Protein AF-A0A6A4ZJT3-F1 (afdb_monomer)

Sequence (154 aa):
MRAAVRASWKRRDRDLLGRFDFSWDGQGDPKLLEYNADTPMILVETAVGQRLWWDHVHRKEDEASHRIKWCFNTIEKQLAVAWPRVMPPKTSLCVAGTNASVEEQEHAAFVAKTAAASGIAVTLAGMDQLSVANGKVVTTWDNTPVPCVWKLYP

Solvent-accessible surface area (backbone atoms only — not comparable to full-atom values): 9368 Å² total; per-residue (Å²): 107,73,68,58,54,52,50,41,61,74,68,58,66,69,79,89,70,62,39,76,43,69,51,70,88,88,64,87,78,68,42,80,75,48,72,40,60,79,70,51,78,67,55,54,50,59,63,43,44,45,48,55,52,52,56,61,77,48,66,86,57,56,76,82,71,61,74,74,60,84,62,73,75,58,54,70,62,50,46,48,63,44,46,73,72,55,50,66,87,98,54,48,38,35,36,29,28,72,61,86,41,69,69,52,43,52,42,47,51,49,53,42,50,48,39,39,76,56,74,39,52,65,43,82,44,47,49,88,44,48,44,77,56,96,91,36,46,18,35,66,90,77,58,51,75,48,89,34,76,48,66,56,73,135

Secondary structure (DSSP, 8-state):
-HHHHHHHHHHTPPP---EEEEE--SSSPPEEEEEE-S----HHIIIIIHHHHHHHHTTTS-TTGGG--TT---HHHHHHHHHHHHSPTT--EEEEE---SHHHHHHHHHHHHHHHHTT--EEEEEGGGEEEETTEEEETTT--B-S-EEEE--

Organism: Aphanomyces astaci (NCBI:txid112090)

Structure (mmCIF, N/CA/C/O backbone):
data_AF-A0A6A4ZJT3-F1
#
_entry.id   AF-A0A6A4ZJT3-F1
#
loop_
_atom_site.group_PDB
_atom_site.id
_atom_site.type_symbol
_atom_site.label_atom_id
_atom_site.label_alt_id
_atom_site.label_comp_id
_atom_site.label_asym_id
_atom_site.label_entity_id
_atom_site.label_seq_id
_atom_site.pdbx_PDB_ins_code
_atom_site.Cartn_x
_atom_site.Cartn_y
_atom_site.Cartn_z
_atom_site.occupancy
_atom_site.B_iso_or_equiv
_atom_site.auth_seq_id
_atom_site.auth_comp_id
_atom_site.auth_asym_id
_atom_site.auth_atom_id
_atom_site.pdbx_PDB_model_num
ATOM 1 N N . MET A 1 1 ? -18.138 -12.685 8.340 1.00 82.19 1 MET A N 1
ATOM 2 C CA . MET A 1 1 ? -17.561 -12.074 7.117 1.00 82.19 1 MET A CA 1
ATOM 3 C C . MET A 1 1 ? -18.582 -11.333 6.238 1.00 82.19 1 MET A C 1
ATOM 5 O O . MET A 1 1 ? -18.463 -10.123 6.126 1.00 82.19 1 MET A O 1
ATOM 9 N N . ARG A 1 2 ? -19.629 -11.969 5.674 1.00 94.62 2 ARG A N 1
ATOM 10 C CA . ARG A 1 2 ? -20.598 -11.303 4.754 1.00 94.62 2 ARG A CA 1
ATOM 11 C C . ARG A 1 2 ? -21.215 -9.992 5.273 1.00 94.62 2 ARG A C 1
ATOM 13 O O . ARG A 1 2 ? -21.377 -9.047 4.509 1.00 94.62 2 ARG A O 1
ATOM 20 N N . ALA A 1 3 ? -21.579 -9.934 6.556 1.00 95.88 3 ALA A N 1
ATOM 21 C CA . ALA A 1 3 ? -22.123 -8.718 7.167 1.00 95.88 3 ALA A CA 1
ATOM 22 C C . ALA A 1 3 ? -21.096 -7.571 7.201 1.00 95.88 3 ALA A C 1
ATOM 24 O O . ALA A 1 3 ? -21.444 -6.446 6.859 1.00 95.88 3 ALA A O 1
ATOM 25 N N . ALA A 1 4 ? -19.835 -7.872 7.530 1.00 91.50 4 ALA A N 1
ATOM 26 C CA . ALA A 1 4 ? -18.745 -6.897 7.548 1.00 91.50 4 ALA A CA 1
ATOM 27 C C . ALA A 1 4 ? -18.439 -6.360 6.141 1.00 91.50 4 ALA A C 1
ATOM 29 O O . ALA A 1 4 ? -18.364 -5.149 5.964 1.00 91.50 4 ALA A O 1
ATOM 30 N N . VAL A 1 5 ? -18.385 -7.240 5.132 1.00 94.81 5 VAL A N 1
ATOM 31 C CA . VAL A 1 5 ? -18.206 -6.845 3.721 1.00 94.81 5 VAL A CA 1
ATOM 32 C C . VAL A 1 5 ? -19.325 -5.902 3.273 1.00 94.81 5 VAL A C 1
ATOM 34 O O . VAL A 1 5 ? -19.065 -4.825 2.744 1.00 94.81 5 VAL A O 1
ATOM 37 N N . ARG A 1 6 ? -20.591 -6.251 3.548 1.00 97.56 6 ARG A N 1
ATOM 38 C CA . ARG A 1 6 ? -21.731 -5.377 3.224 1.00 97.56 6 ARG A CA 1
ATOM 39 C C . ARG A 1 6 ? -21.682 -4.043 3.961 1.00 97.56 6 ARG A C 1
ATOM 41 O O . ARG A 1 6 ? -22.076 -3.034 3.387 1.00 97.56 6 ARG A O 1
ATOM 48 N N . ALA A 1 7 ? -21.250 -4.035 5.219 1.00 96.75 7 ALA A N 1
ATOM 49 C CA . ALA A 1 7 ? -21.120 -2.808 5.994 1.00 96.75 7 ALA A CA 1
ATOM 50 C C . ALA A 1 7 ? -20.038 -1.891 5.406 1.00 96.75 7 ALA A C 1
ATOM 52 O O . ALA A 1 7 ? -20.305 -0.709 5.216 1.00 96.75 7 ALA A O 1
ATOM 53 N N . SER A 1 8 ? -18.874 -2.443 5.053 1.00 94.69 8 SER A N 1
ATOM 54 C CA . SER A 1 8 ? -17.785 -1.707 4.402 1.00 94.69 8 SER A CA 1
ATOM 55 C C . SER A 1 8 ? -18.219 -1.111 3.060 1.00 94.69 8 SER A C 1
ATOM 57 O O . SER A 1 8 ? -18.103 0.095 2.843 1.00 94.69 8 SER A O 1
ATOM 59 N N . TRP A 1 9 ? -18.873 -1.918 2.216 1.00 96.44 9 TRP A N 1
ATOM 60 C CA . TRP A 1 9 ? -19.430 -1.452 0.945 1.00 96.44 9 TRP A CA 1
ATOM 61 C C . TRP A 1 9 ? -20.444 -0.313 1.123 1.00 96.44 9 TRP A C 1
ATOM 63 O O . TRP A 1 9 ? -20.371 0.701 0.430 1.00 96.44 9 TRP A O 1
ATOM 73 N N . LYS A 1 10 ? -21.375 -0.445 2.079 1.00 97.81 10 LYS A N 1
ATOM 74 C CA . LYS A 1 10 ? -22.378 0.592 2.377 1.00 97.81 10 LYS A CA 1
ATOM 75 C C . LYS A 1 10 ? -21.749 1.889 2.889 1.00 97.81 10 LYS A C 1
ATOM 77 O O . LYS A 1 10 ? -22.246 2.957 2.547 1.00 97.81 10 LYS A O 1
ATOM 82 N N . ARG A 1 11 ? -20.680 1.803 3.688 1.00 95.81 11 ARG A N 1
ATOM 83 C CA . ARG A 1 11 ? -19.929 2.972 4.171 1.00 95.81 11 ARG A CA 1
ATOM 84 C C . ARG A 1 11 ? -19.059 3.621 3.100 1.00 95.81 11 ARG A C 1
ATOM 86 O O . ARG A 1 11 ? -18.623 4.747 3.315 1.00 95.81 11 ARG A O 1
ATOM 93 N N . ARG A 1 12 ? -18.838 2.945 1.964 1.00 94.19 12 ARG A N 1
ATOM 94 C CA . ARG A 1 12 ? -17.876 3.366 0.936 1.00 94.19 12 ARG A CA 1
ATOM 95 C C . ARG A 1 12 ? -16.485 3.557 1.547 1.00 94.19 12 ARG A C 1
ATOM 97 O O . ARG A 1 12 ? -15.848 4.584 1.308 1.00 94.19 12 ARG A O 1
ATOM 104 N N . ASP A 1 13 ? -16.061 2.593 2.372 1.00 92.81 13 ASP A N 1
ATOM 105 C CA . ASP A 1 13 ? -14.694 2.588 2.900 1.00 92.81 13 ASP A CA 1
ATOM 106 C C . ASP A 1 13 ? -13.717 2.730 1.719 1.00 92.81 13 ASP A C 1
ATOM 108 O O . ASP A 1 13 ? -13.937 2.155 0.650 1.00 92.81 13 ASP A O 1
ATOM 112 N N . ARG A 1 14 ? -12.702 3.580 1.885 1.00 92.50 14 ARG A N 1
ATOM 113 C CA . ARG A 1 14 ? -11.843 4.018 0.783 1.00 92.50 14 ARG A CA 1
ATOM 114 C C . ARG A 1 14 ? -10.803 2.955 0.440 1.00 92.50 14 ARG A C 1
ATOM 116 O O . ARG A 1 14 ? -10.169 2.404 1.334 1.00 92.50 14 ARG A O 1
ATOM 123 N N . ASP A 1 15 ? -10.598 2.738 -0.849 1.00 92.00 15 ASP A N 1
ATOM 124 C CA . ASP A 1 15 ? -9.444 2.046 -1.413 1.00 92.00 15 ASP A CA 1
ATOM 125 C C . ASP A 1 15 ? -8.269 3.016 -1.627 1.00 92.00 15 ASP A C 1
ATOM 127 O O . ASP A 1 15 ? -8.452 4.234 -1.693 1.00 92.00 15 ASP A O 1
ATOM 131 N N . LEU A 1 16 ? -7.051 2.471 -1.698 1.00 93.62 16 LEU A N 1
ATOM 132 C CA . LEU A 1 16 ? -5.826 3.251 -1.903 1.00 93.62 16 LEU A CA 1
ATOM 133 C C . LEU A 1 16 ? -5.160 2.947 -3.245 1.00 93.62 16 LEU A C 1
ATOM 135 O O . LEU A 1 16 ? -4.765 3.867 -3.959 1.00 93.62 16 LEU A O 1
ATOM 139 N N . LEU A 1 17 ? -4.956 1.664 -3.542 1.00 92.81 17 LEU A N 1
ATOM 140 C CA . LEU A 1 17 ? -4.184 1.211 -4.691 1.00 92.81 17 LEU A CA 1
ATOM 141 C C . LEU A 1 17 ? -4.663 -0.168 -5.154 1.00 92.81 17 LEU A C 1
ATOM 143 O O . LEU A 1 17 ? -5.208 -0.943 -4.375 1.00 92.81 17 LEU A O 1
ATOM 147 N N . GLY A 1 18 ? -4.455 -0.453 -6.435 1.00 93.69 18 GLY A N 1
ATOM 148 C CA . GLY A 1 18 ? -4.791 -1.714 -7.088 1.00 93.69 18 GLY A CA 1
ATOM 149 C C . GLY A 1 18 ? -4.034 -1.830 -8.412 1.00 93.69 18 GLY A C 1
ATOM 150 O O . GLY A 1 18 ? -3.567 -0.818 -8.940 1.00 93.69 18 GLY A O 1
ATOM 151 N N . ARG A 1 19 ? -3.909 -3.045 -8.953 1.00 94.94 19 ARG A N 1
ATOM 152 C CA . ARG A 1 19 ? -3.183 -3.311 -10.205 1.00 94.94 19 ARG A CA 1
ATOM 153 C C . ARG A 1 19 ? -4.088 -3.993 -11.222 1.00 94.94 19 ARG A C 1
ATOM 155 O O . ARG A 1 19 ? -4.725 -4.992 -10.907 1.00 94.94 19 ARG A O 1
ATOM 162 N N . PHE A 1 20 ? -4.144 -3.444 -12.429 1.00 95.44 20 PHE A N 1
ATOM 163 C CA . PHE A 1 20 ? -4.783 -4.100 -13.564 1.00 95.44 20 PHE A CA 1
ATOM 164 C C . PHE A 1 20 ? -3.754 -4.895 -14.351 1.00 95.44 20 PHE A C 1
ATOM 166 O O . PHE A 1 20 ? -2.682 -4.374 -14.668 1.00 95.44 20 PHE A O 1
ATOM 173 N N . ASP A 1 21 ? -4.127 -6.110 -14.726 1.00 96.50 21 ASP A N 1
ATOM 174 C CA . ASP A 1 21 ? -3.296 -6.978 -15.545 1.00 96.50 21 ASP A CA 1
ATOM 175 C C . ASP A 1 21 ? -3.922 -7.024 -16.941 1.00 96.50 21 ASP A C 1
ATOM 177 O O . ASP A 1 21 ? -5.079 -7.416 -17.109 1.00 96.50 21 ASP A O 1
ATOM 181 N N . PHE A 1 22 ? -3.174 -6.574 -17.949 1.00 97.06 22 PHE A N 1
ATOM 182 C CA . PHE A 1 22 ? -3.635 -6.501 -19.335 1.00 97.06 22 PHE A CA 1
ATOM 183 C C . PHE A 1 22 ? -2.877 -7.487 -20.226 1.00 97.06 22 PHE A C 1
ATOM 185 O O . PHE A 1 22 ? -1.690 -7.738 -20.028 1.00 97.06 22 PHE A O 1
ATOM 192 N N . SER A 1 23 ? -3.552 -7.988 -21.260 1.00 97.69 23 SER A N 1
ATOM 193 C CA . SER A 1 23 ? -2.938 -8.674 -22.398 1.00 97.69 23 SER A CA 1
ATOM 194 C C . SER A 1 23 ? -3.067 -7.801 -23.641 1.00 97.69 23 SER A C 1
ATOM 196 O O . SER A 1 23 ? -4.172 -7.377 -23.992 1.00 97.69 23 SER A O 1
ATOM 198 N N . TRP A 1 24 ? -1.941 -7.514 -24.293 1.00 97.19 24 TRP A N 1
ATOM 199 C CA . TRP A 1 24 ? -1.895 -6.674 -25.485 1.00 97.19 24 TRP A CA 1
ATOM 200 C C . TRP A 1 24 ? -0.733 -7.078 -26.390 1.00 97.19 24 TRP A C 1
ATOM 202 O O . TRP A 1 24 ? 0.389 -7.251 -25.916 1.00 97.19 24 TRP A O 1
ATOM 212 N N . ASP A 1 25 ? -1.006 -7.225 -27.684 1.00 96.25 25 ASP A N 1
ATOM 213 C CA . ASP A 1 25 ? -0.030 -7.596 -28.717 1.00 96.25 25 ASP A CA 1
ATOM 214 C C . ASP A 1 25 ? 0.502 -6.381 -29.503 1.00 96.25 25 ASP A C 1
ATOM 216 O O . ASP A 1 25 ? 1.265 -6.534 -30.457 1.00 96.25 25 ASP A O 1
ATOM 220 N N . GLY A 1 26 ? 0.110 -5.169 -29.098 1.00 95.62 26 GLY A N 1
ATOM 221 C CA . GLY A 1 26 ? 0.457 -3.920 -29.773 1.00 95.62 26 GLY A CA 1
ATOM 222 C C . GLY A 1 26 ? -0.516 -3.512 -30.884 1.00 95.62 26 GLY A C 1
ATOM 223 O O . GLY A 1 26 ? -0.335 -2.441 -31.464 1.00 95.62 26 GLY A O 1
ATOM 224 N N . GLN A 1 27 ? -1.542 -4.317 -31.185 1.00 96.44 27 GLN A N 1
ATOM 225 C CA . GLN A 1 27 ? -2.579 -4.011 -32.172 1.00 96.44 27 GLN A CA 1
ATOM 226 C C . GLN A 1 27 ? -3.965 -3.956 -31.522 1.00 96.44 27 GLN A C 1
ATOM 228 O O . GLN A 1 27 ? -4.321 -4.768 -30.674 1.00 96.44 27 GLN A O 1
ATOM 233 N N . GLY A 1 28 ? -4.778 -2.982 -31.939 1.00 95.56 28 GLY A N 1
ATOM 234 C CA . GLY A 1 28 ? -6.100 -2.768 -31.348 1.00 95.56 28 GLY A CA 1
ATOM 235 C C . GLY A 1 28 ? -6.041 -2.462 -29.847 1.00 95.56 28 GLY A C 1
ATOM 236 O O . GLY A 1 28 ? -5.018 -2.007 -29.330 1.00 95.56 28 GLY A O 1
ATOM 237 N N . ASP A 1 29 ? -7.153 -2.704 -29.156 1.00 97.44 29 ASP A N 1
ATOM 238 C CA . ASP A 1 29 ? -7.295 -2.374 -27.739 1.00 97.44 29 ASP A CA 1
ATOM 239 C C . ASP A 1 29 ? -6.770 -3.493 -26.816 1.00 97.44 29 ASP A C 1
ATOM 241 O O . ASP A 1 29 ? -7.005 -4.680 -27.080 1.00 97.44 29 ASP A O 1
ATOM 245 N N . PRO A 1 30 ? -6.108 -3.147 -25.695 1.00 97.38 30 PRO A N 1
ATOM 246 C CA . PRO A 1 30 ? -5.676 -4.119 -24.696 1.00 97.38 30 PRO A CA 1
ATOM 247 C C . PRO A 1 30 ? -6.873 -4.800 -24.016 1.00 97.38 30 PRO A C 1
ATOM 249 O O . PRO A 1 30 ? -7.889 -4.170 -23.714 1.00 97.38 30 PRO A O 1
ATOM 252 N N . LYS A 1 31 ? -6.735 -6.091 -23.699 1.00 98.06 31 LYS A N 1
ATOM 253 C CA . LYS A 1 31 ? -7.741 -6.857 -22.946 1.00 98.06 31 LYS A CA 1
ATOM 254 C C . LYS A 1 31 ? -7.403 -6.874 -21.462 1.00 98.06 31 LYS A C 1
ATOM 256 O O . LYS A 1 31 ? -6.296 -7.257 -21.093 1.00 98.06 31 LYS A O 1
ATOM 261 N N . LEU A 1 32 ? -8.362 -6.507 -20.612 1.00 98.06 32 LEU A N 1
ATOM 262 C CA . LEU A 1 32 ? -8.235 -6.638 -19.159 1.00 98.06 32 LEU A CA 1
ATOM 263 C C . LEU A 1 32 ? -8.401 -8.107 -18.751 1.00 98.06 32 LEU A C 1
ATOM 265 O O . LEU A 1 32 ? -9.435 -8.707 -19.039 1.00 98.06 32 LEU A O 1
ATOM 269 N N . LEU A 1 33 ? -7.396 -8.664 -18.080 1.00 97.69 33 LEU A N 1
ATOM 270 C CA . LEU A 1 33 ? -7.421 -10.028 -17.555 1.00 97.69 33 LEU A CA 1
ATOM 271 C C . LEU A 1 33 ? -7.992 -10.055 -16.138 1.00 97.69 33 LEU A C 1
ATOM 273 O O . LEU A 1 33 ? -8.941 -10.786 -15.866 1.00 97.69 33 LEU A O 1
ATOM 277 N N . GLU A 1 34 ? -7.441 -9.228 -15.250 1.00 96.94 34 GLU A N 1
ATOM 278 C CA . GLU A 1 34 ? -7.861 -9.166 -13.852 1.00 96.94 34 GLU A CA 1
ATOM 279 C C . GLU A 1 34 ? -7.561 -7.815 -13.198 1.00 96.94 34 GLU A C 1
ATOM 281 O O . GLU A 1 34 ? -6.767 -7.009 -13.690 1.00 96.94 34 GLU A O 1
ATOM 286 N N . TYR A 1 35 ? -8.224 -7.583 -12.064 1.00 95.88 35 TYR A N 1
ATOM 287 C CA . TYR A 1 35 ? -7.972 -6.449 -11.188 1.00 95.88 35 TYR A CA 1
ATOM 288 C C . TYR A 1 35 ? -7.561 -6.937 -9.796 1.00 95.88 35 TYR A C 1
ATOM 290 O O . TYR A 1 35 ? -8.393 -7.347 -8.984 1.00 95.88 35 TYR A O 1
ATOM 298 N N . ASN A 1 36 ? -6.263 -6.853 -9.522 1.00 94.69 36 ASN A N 1
ATOM 299 C CA . ASN A 1 36 ? -5.646 -7.165 -8.242 1.00 94.69 36 ASN A CA 1
ATOM 300 C C . ASN A 1 36 ? -5.856 -6.000 -7.261 1.00 94.69 36 ASN A C 1
ATOM 302 O O . ASN A 1 36 ? -5.029 -5.092 -7.162 1.00 94.69 36 ASN A O 1
ATOM 306 N N . ALA A 1 37 ? -6.997 -6.005 -6.567 1.00 92.31 37 ALA A N 1
ATOM 307 C CA . ALA A 1 37 ? -7.440 -4.895 -5.716 1.00 92.31 37 ALA A CA 1
ATOM 308 C C . ALA A 1 37 ? -7.114 -5.040 -4.212 1.00 92.31 37 ALA A C 1
ATOM 310 O O . ALA A 1 37 ? -7.251 -4.062 -3.486 1.00 92.31 37 ALA A O 1
ATOM 311 N N . ASP A 1 38 ? -6.726 -6.229 -3.727 1.00 89.06 38 ASP A N 1
ATOM 312 C CA . ASP A 1 38 ? -6.481 -6.472 -2.286 1.00 89.06 38 ASP A CA 1
ATOM 313 C C . ASP A 1 38 ? -4.990 -6.370 -1.919 1.00 89.06 38 ASP A C 1
ATOM 315 O O . ASP A 1 38 ? -4.622 -5.641 -1.002 1.00 89.06 38 ASP A O 1
ATOM 319 N N . THR A 1 39 ? -4.112 -7.047 -2.665 1.00 81.00 39 THR A N 1
ATOM 320 C CA . THR A 1 39 ? -2.655 -7.044 -2.422 1.00 81.00 39 THR A CA 1
ATOM 321 C C . THR A 1 39 ? -1.861 -6.978 -3.736 1.00 81.00 39 THR A C 1
ATOM 323 O O . THR A 1 39 ? -1.281 -7.979 -4.165 1.00 81.00 39 THR A O 1
ATOM 326 N N . PRO A 1 40 ? -1.846 -5.830 -4.438 1.00 82.00 40 PRO A N 1
ATOM 327 C CA . PRO A 1 40 ? -1.108 -5.708 -5.695 1.00 82.00 40 PRO A CA 1
ATOM 328 C C . PRO A 1 40 ? 0.406 -5.635 -5.455 1.00 82.00 40 PRO A C 1
ATOM 330 O O . PRO A 1 40 ? 0.929 -4.595 -5.079 1.00 82.00 40 PRO A O 1
ATOM 333 N N . MET A 1 41 ? 1.128 -6.720 -5.717 1.00 86.44 41 MET A N 1
ATOM 334 C CA . MET A 1 41 ? 2.599 -6.743 -5.665 1.00 86.44 41 MET A CA 1
ATOM 335 C C . MET A 1 41 ? 3.236 -6.004 -6.862 1.00 86.44 41 MET A C 1
ATOM 337 O O . MET A 1 41 ? 2.530 -5.649 -7.814 1.00 86.44 41 MET A O 1
ATOM 341 N N . ILE A 1 42 ? 4.567 -5.821 -6.839 1.00 90.19 42 ILE A N 1
ATOM 342 C CA . ILE A 1 42 ? 5.388 -5.114 -7.857 1.00 90.19 42 ILE A CA 1
ATOM 343 C C . ILE A 1 42 ? 5.332 -3.565 -7.750 1.00 90.19 42 ILE A C 1
ATOM 345 O O . ILE A 1 42 ? 5.609 -2.810 -8.691 1.00 90.19 42 ILE A O 1
ATOM 349 N N . LEU A 1 43 ? 4.930 -3.035 -6.588 1.00 92.19 43 LEU A N 1
ATOM 350 C CA . LEU A 1 43 ? 4.773 -1.589 -6.389 1.00 92.19 43 LEU A CA 1
ATOM 351 C C . LEU A 1 43 ? 6.117 -0.843 -6.421 1.00 92.19 43 LEU A C 1
ATOM 353 O O . LEU A 1 43 ? 6.211 0.215 -7.045 1.00 92.19 43 LEU A O 1
ATOM 357 N N . VAL A 1 44 ? 7.152 -1.377 -5.767 1.00 93.81 44 VAL A N 1
ATOM 358 C CA . VAL A 1 44 ? 8.459 -0.711 -5.624 1.00 93.81 44 VAL A CA 1
ATOM 359 C C . VAL A 1 44 ? 9.216 -0.713 -6.947 1.00 93.81 44 VAL A C 1
ATOM 361 O O . VAL A 1 44 ? 9.781 0.303 -7.359 1.00 93.81 44 VAL A O 1
ATOM 364 N N . GLU A 1 45 ? 9.168 -1.829 -7.658 1.00 93.06 45 GLU A N 1
ATOM 365 C CA . GLU A 1 45 ? 9.759 -2.026 -8.973 1.00 93.06 45 GLU A CA 1
ATOM 366 C C . GLU A 1 45 ? 9.174 -1.028 -9.967 1.00 93.06 45 GLU A C 1
ATOM 368 O O . GLU A 1 45 ? 9.919 -0.380 -10.703 1.00 93.06 45 GLU A O 1
ATOM 373 N N . THR A 1 46 ? 7.852 -0.840 -9.937 1.00 92.19 46 THR A N 1
ATOM 374 C CA . THR A 1 46 ? 7.165 0.094 -10.833 1.00 92.19 46 THR A CA 1
ATOM 375 C C . THR A 1 46 ? 7.401 1.546 -10.416 1.00 92.19 46 THR A C 1
ATOM 377 O O . THR A 1 46 ? 7.774 2.372 -11.244 1.00 92.19 46 THR A O 1
ATOM 380 N N . ALA A 1 47 ? 7.221 1.891 -9.139 1.00 92.12 47 ALA A N 1
ATOM 381 C CA . ALA A 1 47 ? 7.302 3.279 -8.684 1.00 92.12 47 ALA A CA 1
ATOM 382 C C . ALA A 1 47 ? 8.738 3.829 -8.665 1.00 92.12 47 ALA A C 1
ATOM 384 O O . ALA A 1 47 ? 8.953 5.015 -8.920 1.00 92.12 47 ALA A O 1
ATOM 385 N N . VAL A 1 48 ? 9.723 2.979 -8.364 1.00 91.00 48 VAL A N 1
ATOM 386 C CA . VAL A 1 48 ? 11.108 3.392 -8.101 1.00 91.00 48 VAL A CA 1
ATOM 387 C C . VAL A 1 48 ? 12.092 2.664 -9.010 1.00 91.00 48 VAL A C 1
ATOM 389 O O . VAL A 1 48 ? 12.904 3.320 -9.667 1.00 91.00 48 VAL A O 1
ATOM 392 N N . GLY A 1 49 ? 12.024 1.332 -9.062 1.00 90.69 49 GLY A N 1
ATOM 393 C CA . GLY A 1 49 ? 13.027 0.487 -9.717 1.00 90.69 49 GLY A CA 1
ATOM 394 C C . GLY A 1 49 ? 13.250 0.838 -11.187 1.00 90.69 49 GLY A C 1
ATOM 395 O O . GLY A 1 49 ? 14.382 1.089 -11.600 1.00 90.69 49 GLY A O 1
ATOM 396 N N . GLN A 1 50 ? 12.171 0.956 -11.960 1.00 89.06 50 GLN A N 1
ATOM 397 C CA . GLN A 1 50 ? 12.229 1.315 -13.379 1.00 89.06 50 GLN A CA 1
ATOM 398 C C . GLN A 1 50 ? 12.931 2.660 -13.634 1.00 89.06 50 GLN A C 1
ATOM 400 O O . GLN A 1 50 ? 13.735 2.780 -14.560 1.00 89.06 50 GLN A O 1
ATOM 405 N N . ARG A 1 51 ? 12.659 3.672 -12.797 1.00 86.50 51 ARG A N 1
ATOM 406 C CA . ARG A 1 51 ? 13.300 4.991 -12.898 1.00 86.50 51 ARG A CA 1
ATOM 407 C C . ARG A 1 51 ? 14.784 4.915 -12.552 1.00 86.50 51 ARG A C 1
ATOM 409 O O . ARG A 1 51 ? 15.596 5.461 -13.288 1.00 86.50 51 ARG A O 1
ATOM 416 N N . LEU A 1 52 ? 15.141 4.235 -11.459 1.00 88.38 52 LEU A N 1
ATOM 417 C CA . LEU A 1 52 ? 16.543 4.075 -11.059 1.00 88.38 52 LEU A CA 1
ATOM 418 C C . LEU A 1 52 ? 17.355 3.324 -12.116 1.00 88.38 52 LEU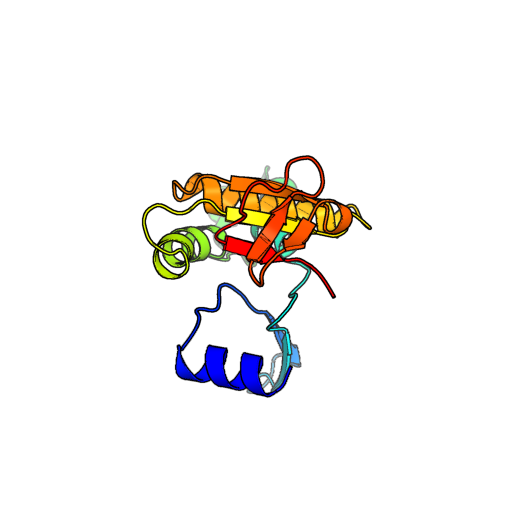 A C 1
ATOM 420 O O . LEU A 1 52 ? 18.488 3.707 -12.399 1.00 88.38 52 LEU A O 1
ATOM 424 N N . TRP A 1 53 ? 16.772 2.283 -12.711 1.00 88.62 53 TRP A N 1
ATOM 425 C CA . TRP A 1 53 ? 17.385 1.563 -13.819 1.00 88.62 53 TRP A CA 1
ATOM 426 C C . TRP A 1 53 ? 17.637 2.493 -15.009 1.00 88.62 53 TRP A C 1
ATOM 428 O O . TRP A 1 53 ? 18.771 2.568 -15.483 1.00 88.62 53 TRP A O 1
ATOM 438 N N . TRP A 1 54 ? 16.620 3.251 -15.436 1.00 85.44 54 TRP A N 1
ATOM 439 C CA . TRP A 1 54 ? 16.738 4.205 -16.542 1.00 85.44 54 TRP A CA 1
ATOM 440 C C . TRP A 1 54 ? 17.840 5.244 -16.295 1.00 85.44 54 TRP A C 1
ATOM 442 O O . TRP A 1 54 ? 18.725 5.429 -17.132 1.00 85.44 54 TRP A O 1
ATOM 452 N N . ASP A 1 55 ? 17.828 5.874 -15.117 1.00 83.81 55 ASP A N 1
ATOM 453 C CA . ASP A 1 55 ? 18.816 6.883 -14.728 1.00 83.81 55 ASP A CA 1
ATOM 454 C C . ASP A 1 55 ? 20.241 6.290 -14.689 1.00 83.81 55 ASP A C 1
ATOM 456 O O . ASP A 1 55 ? 21.216 6.966 -15.022 1.00 83.81 55 ASP A O 1
ATOM 460 N N . HIS A 1 56 ? 20.386 5.017 -14.300 1.00 86.56 56 HIS A N 1
ATOM 461 C CA . HIS A 1 56 ? 21.679 4.336 -14.267 1.00 86.56 56 HIS A CA 1
ATOM 462 C C . HIS A 1 56 ? 22.222 4.048 -15.670 1.00 86.56 56 HIS A C 1
ATOM 464 O O . HIS A 1 56 ? 23.381 4.360 -15.953 1.00 86.56 56 HIS A O 1
ATOM 470 N N . VAL A 1 57 ? 21.403 3.455 -16.543 1.00 85.56 57 VAL A N 1
ATOM 471 C CA . VAL A 1 57 ? 21.849 3.024 -17.876 1.00 85.56 57 VAL A CA 1
ATOM 472 C C . VAL A 1 57 ? 22.091 4.198 -18.830 1.00 85.56 57 VAL A C 1
ATOM 474 O O . VAL A 1 57 ? 22.992 4.112 -19.658 1.00 85.56 57 VAL A O 1
ATOM 477 N N . HIS A 1 58 ? 21.383 5.321 -18.661 1.00 80.12 58 HIS A N 1
ATOM 478 C CA . HIS A 1 58 ? 21.488 6.493 -19.549 1.00 80.12 58 HIS A CA 1
ATOM 479 C C . HIS A 1 58 ? 22.363 7.619 -18.975 1.00 80.12 58 HIS A C 1
ATOM 481 O O . HIS A 1 58 ? 22.484 8.685 -19.568 1.00 80.12 58 HIS A O 1
ATOM 487 N N . ARG A 1 59 ? 23.061 7.385 -17.855 1.00 77.19 59 ARG A N 1
ATOM 488 C CA . ARG A 1 59 ? 23.857 8.397 -17.128 1.00 77.19 59 ARG A CA 1
ATOM 489 C C . ARG A 1 59 ? 24.894 9.159 -17.973 1.00 77.19 59 ARG A C 1
ATOM 491 O O . ARG A 1 59 ? 25.353 10.217 -17.554 1.00 77.19 59 ARG A O 1
ATOM 498 N N . LYS A 1 60 ? 25.329 8.593 -19.103 1.00 76.88 60 LYS A N 1
ATOM 499 C CA . LYS A 1 60 ? 26.338 9.175 -20.008 1.00 76.88 60 LYS A CA 1
ATOM 500 C C . LYS A 1 60 ? 25.746 9.825 -21.262 1.00 76.88 60 LYS A C 1
ATOM 502 O O . LYS A 1 60 ? 26.508 10.346 -22.071 1.00 76.88 60 LYS A O 1
ATOM 507 N N . GLU A 1 61 ? 24.434 9.762 -21.446 1.00 71.31 61 GLU A N 1
ATOM 508 C CA . GLU A 1 61 ? 23.765 10.367 -22.593 1.00 71.31 61 GLU A CA 1
ATOM 509 C C . GLU A 1 61 ? 23.452 11.846 -22.327 1.00 71.31 61 GLU A C 1
ATOM 511 O O . GLU A 1 61 ? 23.258 12.260 -21.186 1.00 71.31 61 GLU A O 1
ATOM 516 N N . ASP A 1 62 ? 23.407 12.654 -23.385 1.00 67.81 62 ASP A N 1
ATOM 517 C CA . ASP A 1 62 ? 22.971 14.053 -23.316 1.00 67.81 62 ASP A CA 1
ATOM 518 C C . ASP A 1 62 ? 21.514 14.133 -22.798 1.00 67.81 62 ASP A C 1
ATOM 520 O O . ASP A 1 62 ? 20.681 13.268 -23.09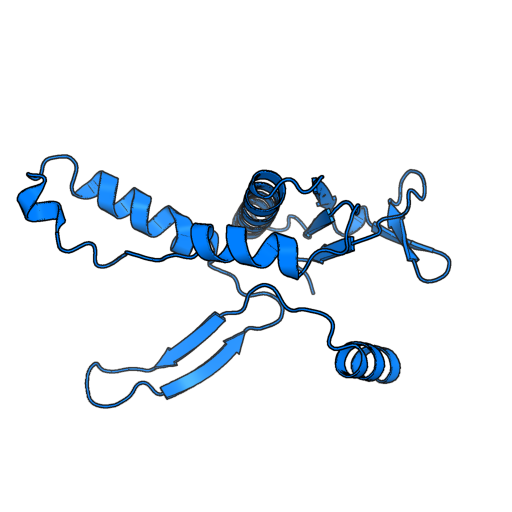3 1.00 67.81 62 ASP A O 1
ATOM 524 N N . GLU A 1 63 ? 21.175 15.173 -22.032 1.00 64.31 63 GLU A N 1
ATOM 525 C CA . GLU A 1 63 ? 19.804 15.489 -21.604 1.00 64.31 63 GLU A CA 1
ATOM 526 C C . GLU A 1 63 ? 18.818 15.546 -22.786 1.00 64.31 63 GLU A C 1
ATOM 528 O O . GLU A 1 63 ? 17.637 15.225 -22.628 1.00 64.31 63 GLU A O 1
ATOM 533 N N . ALA A 1 64 ? 19.284 15.892 -23.991 1.00 64.31 64 ALA A N 1
ATOM 534 C CA . ALA A 1 64 ? 18.467 15.857 -25.203 1.00 64.31 64 ALA A CA 1
ATOM 535 C C . ALA A 1 64 ? 18.008 14.433 -25.595 1.00 64.31 64 ALA A C 1
ATOM 537 O O . ALA A 1 64 ? 16.883 14.272 -26.080 1.00 64.31 64 ALA A O 1
ATOM 538 N N . SER A 1 65 ? 18.823 13.404 -25.331 1.00 60.31 65 SER A N 1
ATOM 539 C CA . SER A 1 65 ? 18.504 11.984 -25.571 1.00 60.31 65 SER A CA 1
ATOM 540 C C . SER A 1 65 ? 17.587 11.393 -24.490 1.00 60.31 65 SER A C 1
ATOM 542 O O . SER A 1 65 ? 16.810 10.478 -24.753 1.00 60.31 65 SER A O 1
ATOM 544 N N . HIS A 1 66 ? 17.566 11.992 -23.295 1.00 60.12 66 HIS A N 1
ATOM 545 C CA . HIS A 1 66 ? 16.731 11.583 -22.155 1.00 60.12 66 HIS A CA 1
ATOM 546 C C . HIS A 1 66 ? 15.222 11.844 -22.327 1.00 60.12 66 HIS A C 1
ATOM 548 O O . HIS A 1 66 ? 14.435 11.589 -21.410 1.00 60.12 66 HIS A O 1
ATOM 554 N N . ARG A 1 67 ? 14.785 12.383 -23.471 1.00 55.50 67 ARG A N 1
ATOM 555 C CA . ARG A 1 67 ? 13.396 12.823 -23.688 1.00 55.50 67 ARG A CA 1
ATOM 556 C C . ARG A 1 67 ? 12.403 11.676 -23.866 1.00 55.50 67 ARG A C 1
ATOM 558 O O . ARG A 1 67 ? 11.209 11.901 -23.683 1.00 55.50 67 ARG A O 1
ATOM 565 N N . ILE A 1 68 ? 12.865 10.458 -24.155 1.00 57.97 68 ILE A N 1
ATOM 566 C CA . ILE A 1 68 ? 12.003 9.269 -24.227 1.00 57.97 68 ILE A CA 1
ATOM 567 C C . ILE A 1 68 ? 12.134 8.471 -22.925 1.00 57.97 68 ILE A C 1
ATOM 569 O O . ILE A 1 68 ? 12.691 7.381 -22.897 1.00 57.97 68 ILE A O 1
ATOM 573 N N . LYS A 1 69 ? 11.606 9.005 -21.815 1.00 63.25 69 LYS A N 1
ATOM 574 C CA . LYS A 1 69 ? 11.439 8.221 -20.581 1.00 63.25 69 LYS A CA 1
ATOM 575 C C . LYS A 1 69 ? 10.266 7.256 -20.758 1.00 63.25 69 LYS A C 1
ATOM 577 O O . LYS A 1 69 ? 9.160 7.556 -20.316 1.00 63.25 69 LYS A O 1
ATOM 582 N N . TRP A 1 70 ? 10.501 6.106 -21.394 1.00 64.06 70 TRP A N 1
ATOM 583 C CA . TRP A 1 70 ? 9.497 5.033 -21.525 1.00 64.06 70 TRP A CA 1
ATOM 584 C C . TRP A 1 70 ? 8.884 4.680 -20.161 1.00 64.06 70 TRP A C 1
ATOM 586 O O . TRP A 1 70 ? 7.700 4.386 -20.048 1.00 64.06 70 TRP A O 1
ATOM 596 N N . CYS A 1 71 ? 9.684 4.746 -19.099 1.00 64.12 71 CYS A N 1
ATOM 597 C CA . CYS A 1 71 ? 9.313 4.272 -17.771 1.00 64.12 71 CYS A CA 1
ATOM 598 C C . CYS A 1 71 ? 8.682 5.344 -16.862 1.00 64.12 71 CYS A C 1
ATOM 600 O O . CYS A 1 71 ? 8.701 5.207 -15.637 1.00 64.12 71 CYS A O 1
ATOM 602 N N . PHE A 1 72 ? 8.184 6.454 -17.417 1.00 72.06 72 PHE A N 1
ATOM 603 C CA . PHE A 1 72 ? 7.582 7.505 -16.600 1.00 72.06 72 PHE A CA 1
ATOM 604 C C . PHE A 1 72 ? 6.247 7.043 -16.002 1.00 72.06 72 PHE A C 1
ATOM 606 O O . PHE A 1 72 ? 5.293 6.752 -16.718 1.00 72.06 72 PHE A O 1
ATOM 613 N N . ASN A 1 73 ? 6.162 7.050 -14.674 1.00 87.88 73 ASN A N 1
ATOM 614 C CA . ASN A 1 73 ? 4.919 6.868 -13.938 1.00 87.88 73 ASN A CA 1
ATOM 615 C C . ASN A 1 73 ? 4.740 7.986 -12.900 1.00 87.88 73 ASN A C 1
ATOM 617 O O . ASN A 1 73 ? 5.664 8.736 -12.581 1.00 87.88 73 ASN A O 1
ATOM 621 N N . THR A 1 74 ? 3.524 8.108 -12.371 1.00 91.88 74 THR A N 1
ATOM 622 C CA . THR A 1 74 ? 3.165 9.132 -11.378 1.00 91.88 74 THR A CA 1
ATOM 623 C C . THR A 1 74 ? 2.777 8.536 -10.028 1.00 91.88 74 THR A C 1
ATOM 625 O O . THR A 1 74 ? 2.074 9.200 -9.272 1.00 91.88 74 THR A O 1
ATOM 628 N N . ILE A 1 75 ? 3.188 7.302 -9.720 1.00 94.00 75 ILE A N 1
ATOM 629 C CA . ILE A 1 75 ? 2.685 6.552 -8.558 1.00 94.00 75 ILE A CA 1
ATOM 630 C C . ILE A 1 75 ? 2.949 7.308 -7.253 1.00 94.00 75 ILE A C 1
ATOM 632 O O . ILE A 1 75 ? 2.009 7.584 -6.516 1.00 94.00 75 ILE A O 1
ATOM 636 N N . GLU A 1 76 ? 4.191 7.738 -7.002 1.00 93.88 76 GLU A N 1
ATOM 637 C CA . GLU A 1 76 ? 4.540 8.487 -5.781 1.00 93.88 76 GLU A CA 1
ATOM 638 C C . GLU A 1 76 ? 3.714 9.781 -5.640 1.00 93.88 76 GLU A C 1
ATOM 640 O O . GLU A 1 76 ? 3.221 10.099 -4.558 1.00 93.88 76 GLU A O 1
ATOM 645 N N . LYS A 1 77 ? 3.490 10.500 -6.751 1.00 93.69 77 LYS A N 1
ATOM 646 C CA . LYS A 1 77 ? 2.672 11.726 -6.771 1.00 93.69 77 LYS A CA 1
ATOM 647 C C . LYS A 1 77 ? 1.196 11.434 -6.504 1.00 93.69 77 LYS A C 1
ATOM 649 O O . LYS A 1 77 ? 0.546 12.188 -5.786 1.00 93.69 77 LYS A O 1
ATOM 654 N N . GLN A 1 78 ? 0.659 10.361 -7.082 1.00 95.88 78 GLN A N 1
ATOM 655 C CA . GLN A 1 78 ? -0.730 9.962 -6.868 1.00 95.88 78 GLN A CA 1
ATOM 656 C C . GLN A 1 78 ? -0.956 9.472 -5.436 1.00 95.88 78 GLN A C 1
ATOM 658 O O . GLN A 1 78 ? -1.950 9.862 -4.831 1.00 95.88 78 GLN A O 1
ATOM 663 N N . LEU A 1 79 ? -0.014 8.719 -4.859 1.00 96.38 79 LEU A N 1
ATOM 664 C CA . LEU A 1 79 ? -0.063 8.306 -3.455 1.00 96.38 79 LEU A CA 1
ATOM 665 C C . LEU A 1 79 ? -0.059 9.516 -2.516 1.00 96.38 79 LEU A C 1
ATOM 667 O O . LEU A 1 79 ? -0.894 9.578 -1.619 1.00 96.38 79 LEU A O 1
ATOM 671 N N . ALA A 1 80 ? 0.785 10.522 -2.769 1.00 96.00 80 ALA A N 1
ATOM 672 C CA . ALA A 1 80 ? 0.792 11.761 -1.984 1.00 96.00 80 ALA A CA 1
ATOM 673 C C . ALA A 1 80 ? -0.568 12.493 -1.995 1.00 96.00 80 ALA A C 1
ATOM 675 O O . ALA A 1 80 ? -0.967 13.102 -1.004 1.00 96.00 80 ALA A O 1
ATOM 676 N N . VAL A 1 81 ? -1.309 12.413 -3.105 1.00 96.06 81 VAL A N 1
ATOM 677 C CA . VAL A 1 81 ? -2.665 12.977 -3.224 1.00 96.06 81 VAL A CA 1
ATOM 678 C C . VAL A 1 81 ? -3.730 12.063 -2.602 1.00 96.06 81 VAL A C 1
ATOM 680 O O . VAL A 1 81 ? -4.737 12.553 -2.085 1.00 96.06 81 VAL A O 1
ATOM 683 N N . ALA A 1 82 ? -3.544 10.745 -2.667 1.00 96.44 82 ALA A N 1
ATOM 684 C CA . ALA A 1 82 ? -4.505 9.755 -2.195 1.00 96.44 82 ALA A CA 1
ATOM 685 C C . ALA A 1 82 ? -4.501 9.620 -0.667 1.00 96.44 82 ALA A C 1
ATOM 687 O O . ALA A 1 82 ? -5.570 9.583 -0.060 1.00 96.44 82 ALA A O 1
ATOM 688 N N . TRP A 1 83 ? -3.325 9.615 -0.037 1.00 96.81 83 TRP A N 1
ATOM 689 C CA . TRP A 1 83 ? -3.165 9.394 1.402 1.00 96.81 83 TRP A CA 1
ATOM 690 C C . TRP A 1 83 ? -4.064 10.282 2.283 1.00 96.81 83 TRP A C 1
ATOM 692 O O . TRP A 1 83 ? -4.820 9.734 3.091 1.00 96.81 83 TRP A O 1
ATOM 702 N N . PRO A 1 84 ? -4.108 11.619 2.098 1.00 93.56 84 PRO A N 1
ATOM 703 C CA . PRO A 1 84 ? -4.996 12.482 2.882 1.00 93.56 84 PRO A CA 1
ATOM 704 C C . PRO A 1 84 ? -6.495 12.227 2.658 1.00 93.56 84 PRO A C 1
ATOM 706 O O . PRO A 1 84 ? -7.314 12.657 3.464 1.00 93.56 84 PRO A O 1
ATOM 709 N N . ARG A 1 85 ? -6.876 11.575 1.550 1.00 94.38 85 ARG A N 1
ATOM 710 C CA . ARG A 1 85 ? -8.278 11.283 1.200 1.00 94.38 85 ARG A CA 1
ATOM 711 C C . ARG A 1 85 ? -8.767 9.961 1.779 1.00 94.38 85 ARG A C 1
ATOM 713 O O . ARG A 1 85 ? -9.972 9.809 1.982 1.00 94.38 85 ARG A O 1
ATOM 720 N N . VAL A 1 86 ? -7.858 9.010 1.987 1.00 94.88 86 VAL A N 1
ATOM 721 C CA . VAL A 1 86 ? -8.187 7.677 2.515 1.00 94.88 86 VAL A CA 1
ATOM 722 C C . VAL A 1 86 ? -8.052 7.608 4.033 1.00 94.88 86 VAL A C 1
ATOM 724 O O . VAL A 1 86 ? -8.761 6.833 4.669 1.00 94.88 86 VAL A O 1
ATOM 727 N N . MET A 1 87 ? -7.188 8.438 4.623 1.00 95.19 87 MET A N 1
ATOM 728 C CA . MET A 1 87 ? -6.977 8.459 6.066 1.00 95.19 87 MET A CA 1
ATOM 729 C C . MET A 1 87 ? -8.041 9.289 6.791 1.00 95.19 87 MET A C 1
ATOM 731 O O . MET A 1 87 ? -8.281 10.445 6.427 1.00 95.19 87 MET A O 1
ATOM 735 N N . PRO A 1 88 ? -8.641 8.763 7.871 1.00 92.19 88 PRO A N 1
ATOM 736 C CA . PRO A 1 88 ? -9.459 9.570 8.762 1.00 92.19 88 PRO A CA 1
ATOM 737 C C . PRO A 1 88 ? -8.635 10.700 9.415 1.00 92.19 88 PRO A C 1
ATOM 739 O O . PRO A 1 88 ? -7.463 10.499 9.754 1.00 92.19 88 PRO A O 1
ATOM 742 N N . PRO A 1 89 ? -9.227 11.883 9.662 1.00 88.50 89 PRO A N 1
ATOM 743 C CA . PRO A 1 89 ? -8.515 12.999 10.281 1.00 88.50 89 PRO A CA 1
ATOM 744 C C . PRO A 1 89 ? -7.931 12.646 11.655 1.00 88.50 89 PRO A C 1
ATOM 746 O O . PRO A 1 89 ? -8.601 12.013 12.468 1.00 88.50 89 PRO A O 1
ATOM 749 N N . LYS A 1 90 ? -6.717 13.138 11.944 1.00 88.69 90 LYS A N 1
ATOM 750 C CA . LYS A 1 90 ? -6.035 12.988 13.248 1.00 88.69 90 LYS A CA 1
ATOM 751 C C . LYS A 1 90 ? -5.862 11.527 13.700 1.00 88.69 90 LYS A C 1
ATOM 753 O O . LYS A 1 90 ? -5.925 11.242 14.893 1.00 88.69 90 LYS A O 1
ATOM 758 N N . THR A 1 91 ? -5.642 10.610 12.759 1.00 93.94 91 THR A N 1
ATOM 759 C CA . THR A 1 91 ? -5.351 9.198 13.051 1.00 93.94 91 THR A CA 1
ATOM 760 C C . THR A 1 91 ? -3.926 8.823 12.652 1.00 93.94 91 THR A C 1
ATOM 762 O O . THR A 1 91 ? -3.321 9.464 11.792 1.00 93.94 91 THR A O 1
ATOM 765 N N . SER A 1 92 ? -3.382 7.798 13.308 1.00 95.25 92 SER A N 1
ATOM 766 C CA . SER A 1 92 ? -2.133 7.144 12.920 1.00 95.25 92 SER A CA 1
ATOM 767 C C . SER A 1 92 ? -2.415 5.916 12.058 1.00 95.25 92 SER A C 1
ATOM 769 O O . SER A 1 92 ? -3.485 5.312 12.141 1.0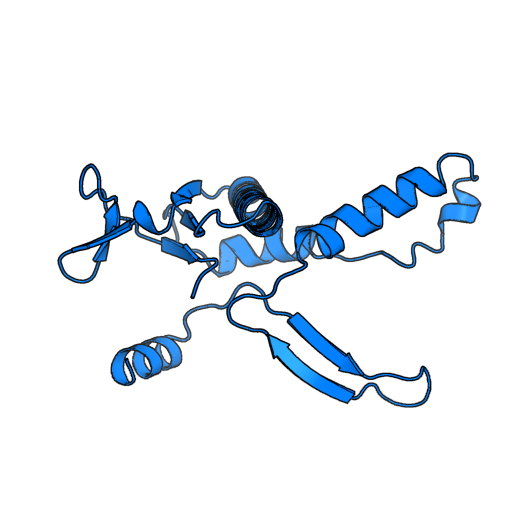0 95.25 92 SER A O 1
ATOM 771 N N . LEU A 1 93 ? -1.441 5.546 11.234 1.00 97.31 93 LEU A N 1
ATOM 772 C CA . LEU A 1 93 ? -1.487 4.377 10.371 1.00 97.31 93 LEU A CA 1
ATOM 773 C C . LEU A 1 93 ? -0.511 3.315 10.874 1.00 97.31 93 LEU A C 1
ATOM 775 O O . LEU A 1 93 ? 0.682 3.576 11.005 1.00 97.31 93 LEU A O 1
ATOM 779 N N . CYS A 1 94 ? -0.995 2.098 11.085 1.00 97.12 94 CYS A N 1
ATOM 780 C CA . CYS A 1 94 ? -0.135 0.926 11.151 1.00 97.12 94 CYS A CA 1
ATOM 781 C C . CYS A 1 94 ? -0.048 0.294 9.760 1.00 97.12 94 CYS A C 1
ATOM 783 O O . CYS A 1 94 ? -1.071 -0.033 9.160 1.00 97.12 94 CYS A O 1
ATOM 785 N N . VAL A 1 95 ? 1.164 0.148 9.239 1.00 96.69 95 VAL A N 1
ATOM 786 C CA . VAL A 1 95 ? 1.451 -0.608 8.022 1.00 96.69 95 VAL A CA 1
ATOM 787 C C . VAL A 1 95 ? 1.933 -1.982 8.464 1.00 96.69 95 VAL A C 1
ATOM 789 O O . VAL A 1 95 ? 2.967 -2.092 9.123 1.00 96.69 95 VAL A O 1
ATOM 792 N N . ALA A 1 96 ? 1.156 -3.010 8.136 1.00 95.31 96 ALA A N 1
ATOM 793 C CA . ALA A 1 96 ? 1.376 -4.36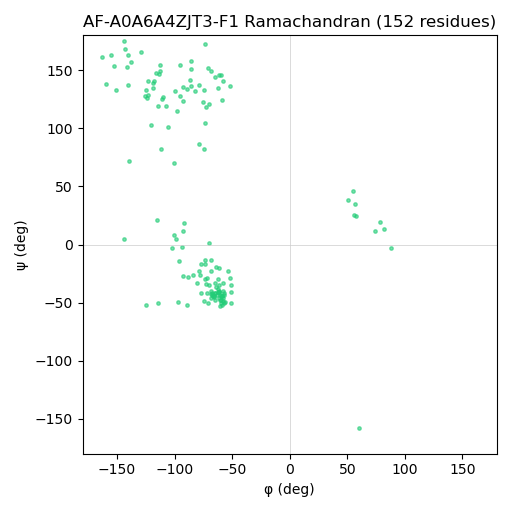6 8.6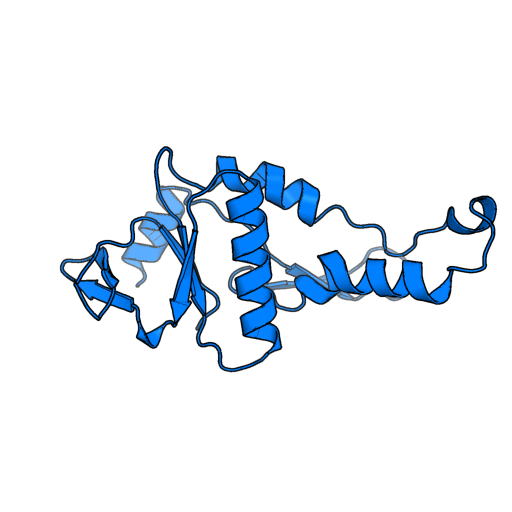09 1.00 95.31 96 ALA A CA 1
ATOM 794 C C . ALA A 1 96 ? 1.630 -5.341 7.456 1.00 95.31 96 ALA A C 1
ATOM 796 O O . ALA A 1 96 ? 0.905 -5.339 6.463 1.00 95.31 96 ALA A O 1
ATOM 797 N N . GLY A 1 97 ? 2.640 -6.189 7.613 1.00 93.56 97 GLY A N 1
ATOM 798 C CA . GLY A 1 97 ? 2.955 -7.300 6.714 1.00 93.56 97 GLY A CA 1
ATOM 799 C C . GLY A 1 97 ? 3.446 -8.505 7.514 1.00 93.56 97 GLY A C 1
ATOM 800 O O . GLY A 1 97 ? 3.717 -8.403 8.708 1.00 93.56 97 GLY A O 1
ATOM 801 N N . THR A 1 98 ? 3.542 -9.666 6.888 1.00 92.50 98 THR A N 1
ATOM 802 C CA . THR A 1 98 ? 4.111 -10.887 7.477 1.00 92.50 98 THR A CA 1
ATOM 803 C C . THR A 1 98 ? 5.636 -10.876 7.527 1.00 92.50 98 THR A C 1
ATOM 805 O O . THR A 1 98 ? 6.223 -11.644 8.285 1.00 92.50 98 THR A O 1
ATOM 808 N N . ASN A 1 99 ? 6.276 -9.990 6.757 1.00 88.69 99 ASN A N 1
ATOM 809 C CA . ASN A 1 99 ? 7.728 -9.937 6.567 1.00 88.69 99 ASN A CA 1
ATOM 810 C C . ASN A 1 99 ? 8.316 -11.248 6.013 1.00 88.69 99 ASN A C 1
ATOM 812 O O . ASN A 1 99 ? 9.505 -11.513 6.211 1.00 88.69 99 ASN A O 1
ATOM 816 N N . ALA A 1 100 ? 7.513 -12.058 5.317 1.00 90.62 100 ALA A N 1
ATOM 817 C CA . ALA A 1 100 ? 7.912 -13.369 4.818 1.00 90.62 100 ALA A CA 1
ATOM 818 C C . ALA A 1 100 ? 8.961 -13.285 3.700 1.00 90.62 100 ALA A C 1
ATOM 820 O O . ALA A 1 100 ? 9.701 -14.244 3.475 1.00 90.62 100 ALA A O 1
ATOM 821 N N . SER A 1 101 ? 9.052 -12.146 3.008 1.00 92.19 101 SER A N 1
ATOM 822 C CA . SER A 1 101 ? 10.044 -11.908 1.960 1.00 92.19 101 SER A CA 1
ATOM 823 C C . SER A 1 101 ? 10.602 -10.485 1.990 1.00 92.19 101 SER A C 1
ATOM 825 O O . SER A 1 101 ? 10.022 -9.572 2.580 1.00 92.19 101 SER A O 1
ATOM 827 N N . VAL A 1 102 ? 11.739 -10.290 1.314 1.00 92.31 102 VAL A N 1
ATOM 828 C CA . VAL A 1 102 ? 12.314 -8.954 1.088 1.00 92.31 102 VAL A CA 1
ATOM 829 C C . VAL A 1 102 ? 11.357 -8.084 0.269 1.00 92.31 102 VAL A C 1
ATOM 831 O O . VAL A 1 102 ? 11.152 -6.932 0.625 1.00 92.31 102 VAL A O 1
ATOM 834 N N . GLU A 1 103 ? 10.712 -8.645 -0.759 1.00 91.12 103 GLU A N 1
ATOM 835 C CA . GLU A 1 103 ? 9.732 -7.932 -1.596 1.00 91.12 103 GLU A CA 1
ATOM 836 C C . GLU A 1 103 ? 8.583 -7.357 -0.751 1.00 91.12 103 GLU A C 1
ATOM 838 O O . GLU A 1 103 ? 8.190 -6.201 -0.904 1.00 91.12 103 GLU A O 1
ATOM 843 N N . GLU A 1 104 ? 8.072 -8.140 0.199 1.00 91.88 104 GLU A N 1
ATOM 844 C CA . GLU A 1 104 ? 7.010 -7.705 1.102 1.00 91.88 104 GLU A CA 1
ATOM 845 C C . GLU A 1 104 ? 7.483 -6.615 2.074 1.00 91.88 104 GLU A C 1
ATOM 847 O O . GLU A 1 104 ? 6.779 -5.625 2.289 1.00 91.88 104 GLU A O 1
ATOM 852 N N . GLN A 1 105 ? 8.686 -6.767 2.636 1.00 93.25 105 GLN A N 1
ATOM 853 C CA . GLN A 1 105 ? 9.285 -5.770 3.527 1.00 93.25 105 GLN A CA 1
ATOM 854 C C . GLN A 1 105 ? 9.524 -4.443 2.800 1.00 93.25 105 GLN A C 1
ATOM 856 O O . GLN A 1 105 ? 9.207 -3.377 3.331 1.00 93.25 105 GLN A O 1
ATOM 861 N N . GLU A 1 106 ? 10.035 -4.492 1.570 1.00 94.31 106 GLU A N 1
ATOM 862 C CA . GLU A 1 106 ? 10.249 -3.316 0.727 1.00 94.31 106 GLU A CA 1
ATOM 863 C C . GLU A 1 106 ? 8.926 -2.650 0.350 1.00 94.31 106 GLU A C 1
ATOM 865 O O . GLU A 1 106 ? 8.812 -1.422 0.419 1.00 94.31 106 GLU A O 1
ATOM 870 N N . HIS A 1 107 ? 7.899 -3.437 0.022 1.00 94.50 107 HIS A N 1
ATOM 871 C CA . HIS A 1 107 ? 6.564 -2.922 -0.246 1.00 94.50 107 HIS A CA 1
ATOM 872 C C . HIS A 1 107 ? 5.995 -2.200 0.982 1.00 94.50 107 HIS A C 1
ATOM 874 O O . HIS A 1 107 ? 5.593 -1.036 0.885 1.00 94.50 107 HIS A O 1
ATOM 880 N N . ALA A 1 108 ? 5.984 -2.852 2.147 1.00 95.12 108 ALA A N 1
ATOM 881 C CA . ALA A 1 108 ? 5.499 -2.255 3.388 1.00 95.12 108 ALA A CA 1
ATOM 882 C C . ALA A 1 108 ? 6.286 -0.979 3.736 1.00 95.12 108 ALA A C 1
ATOM 884 O O . ALA A 1 108 ? 5.693 0.060 4.039 1.00 95.12 108 ALA A O 1
ATOM 885 N N . ALA A 1 109 ? 7.614 -1.004 3.607 1.00 95.75 109 ALA A N 1
ATOM 886 C CA . ALA A 1 109 ? 8.457 0.167 3.825 1.00 95.75 109 ALA A CA 1
ATOM 887 C C . ALA A 1 109 ? 8.128 1.312 2.851 1.00 95.75 109 ALA A C 1
ATOM 889 O O . ALA A 1 109 ? 8.075 2.475 3.257 1.00 95.75 109 ALA A O 1
ATOM 890 N N . PHE A 1 110 ? 7.859 1.009 1.580 1.00 96.25 110 PHE A N 1
ATOM 891 C CA . PHE A 1 110 ? 7.479 2.005 0.582 1.00 96.25 110 PHE A CA 1
ATOM 892 C C . PHE A 1 110 ? 6.114 2.642 0.884 1.00 96.25 110 PHE A C 1
ATOM 894 O O . PHE A 1 110 ? 5.974 3.869 0.851 1.00 96.25 110 PHE A O 1
ATOM 901 N N . VAL A 1 111 ? 5.116 1.839 1.255 1.00 96.75 111 VAL A N 1
ATOM 902 C CA . VAL A 1 111 ? 3.796 2.327 1.688 1.00 96.75 111 VAL A CA 1
ATOM 903 C C . VAL A 1 111 ? 3.935 3.217 2.922 1.00 96.75 111 VAL A C 1
ATOM 905 O O . VAL A 1 111 ? 3.435 4.343 2.926 1.00 96.75 111 VAL A O 1
ATOM 908 N N . ALA A 1 112 ? 4.690 2.772 3.928 1.00 97.25 112 ALA A N 1
ATOM 909 C CA . ALA A 1 112 ? 4.949 3.553 5.132 1.00 97.25 112 ALA A CA 1
ATOM 910 C C . ALA A 1 112 ? 5.638 4.887 4.819 1.00 97.25 112 ALA A C 1
ATOM 912 O O . ALA A 1 112 ? 5.225 5.937 5.315 1.00 97.25 112 ALA A O 1
ATOM 913 N N . LYS A 1 113 ? 6.645 4.868 3.940 1.00 97.69 113 LYS A N 1
ATOM 914 C CA . LYS A 1 113 ? 7.367 6.065 3.502 1.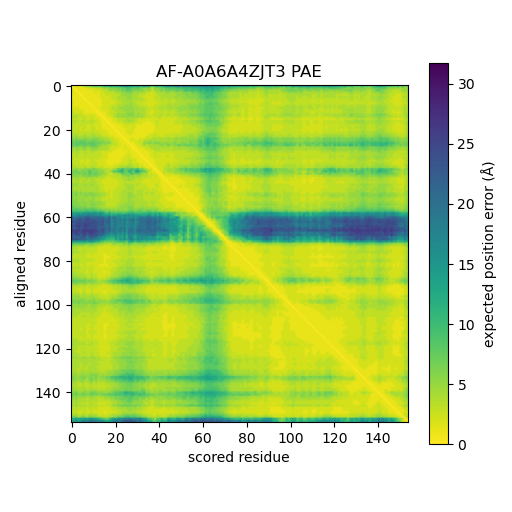00 97.69 113 LYS A CA 1
ATOM 915 C C . LYS A 1 113 ? 6.446 7.067 2.804 1.00 97.69 113 LYS A C 1
ATOM 917 O O . LYS A 1 113 ? 6.513 8.257 3.104 1.00 97.69 113 LYS A O 1
ATOM 922 N N . THR A 1 114 ? 5.592 6.617 1.883 1.00 97.50 114 THR A N 1
ATOM 923 C CA . THR A 1 114 ? 4.690 7.519 1.140 1.00 97.50 114 THR A CA 1
ATOM 924 C C . THR A 1 114 ? 3.580 8.095 2.025 1.00 97.50 114 THR A C 1
ATOM 926 O O . THR A 1 114 ? 3.235 9.272 1.883 1.00 97.50 114 THR A O 1
ATOM 929 N N . ALA A 1 115 ? 3.074 7.318 2.989 1.00 97.31 115 ALA A N 1
ATOM 930 C CA . ALA A 1 115 ? 2.134 7.809 3.993 1.00 97.31 115 ALA A CA 1
ATOM 931 C C . ALA A 1 115 ? 2.787 8.860 4.906 1.00 97.31 115 ALA A C 1
ATOM 933 O O . ALA A 1 115 ? 2.245 9.953 5.085 1.00 97.31 115 ALA A O 1
ATOM 934 N N . ALA A 1 116 ? 3.989 8.578 5.419 1.00 97.31 116 ALA A N 1
ATOM 935 C CA . ALA A 1 116 ? 4.739 9.505 6.267 1.00 97.31 116 ALA A CA 1
ATOM 936 C C . ALA A 1 116 ? 5.077 10.816 5.538 1.00 97.31 116 ALA A C 1
ATOM 938 O O . ALA A 1 116 ? 4.908 11.899 6.096 1.00 97.31 116 ALA A O 1
ATOM 939 N N . ALA A 1 117 ? 5.463 10.740 4.259 1.00 96.75 117 ALA A N 1
ATOM 940 C CA . ALA A 1 117 ? 5.687 11.914 3.410 1.00 96.75 117 ALA A CA 1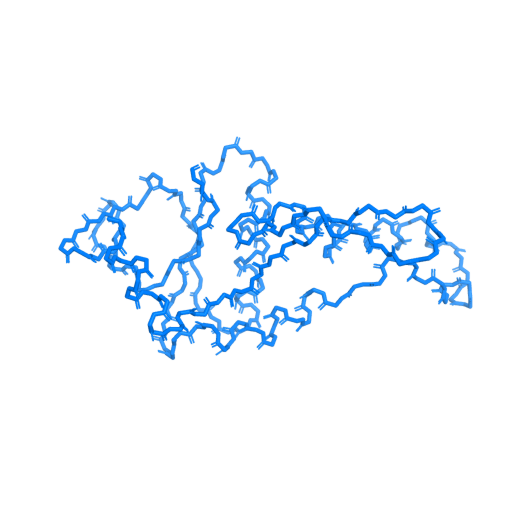
ATOM 941 C C . ALA A 1 117 ? 4.422 12.775 3.213 1.00 96.75 117 ALA A C 1
ATOM 943 O O . ALA A 1 117 ? 4.527 13.955 2.889 1.00 96.75 117 ALA A O 1
ATOM 944 N N . SER A 1 118 ? 3.238 12.203 3.450 1.00 95.44 118 SER A N 1
ATOM 945 C CA . SER A 1 118 ? 1.944 12.897 3.417 1.00 95.44 118 SER A CA 1
ATOM 946 C C . SER A 1 118 ? 1.516 13.434 4.795 1.00 95.44 118 SER A C 1
ATOM 948 O O . SER A 1 118 ? 0.369 13.844 4.967 1.00 95.44 118 SER A O 1
ATOM 950 N N . GLY A 1 119 ? 2.418 13.431 5.786 1.00 94.94 119 GLY A N 1
ATOM 951 C CA . GLY A 1 119 ? 2.180 13.958 7.135 1.00 94.94 119 GLY A CA 1
ATOM 952 C C . GLY A 1 119 ? 1.439 13.007 8.079 1.00 94.94 119 GLY A C 1
ATOM 953 O O . GLY A 1 119 ? 0.965 13.439 9.129 1.00 94.94 119 GLY A O 1
ATOM 954 N N . ILE A 1 120 ? 1.313 11.726 7.724 1.00 97.00 120 ILE A N 1
ATOM 955 C CA . ILE A 1 120 ? 0.651 10.715 8.557 1.00 97.00 120 ILE A CA 1
ATOM 956 C C . ILE A 1 120 ? 1.664 10.134 9.548 1.00 97.00 120 ILE A C 1
ATOM 958 O O . ILE A 1 120 ? 2.789 9.807 9.178 1.00 97.00 120 ILE A O 1
ATOM 962 N N . ALA A 1 121 ? 1.266 9.969 10.811 1.00 96.81 121 ALA A N 1
ATOM 963 C CA . ALA A 1 121 ? 2.060 9.219 11.781 1.00 96.81 121 ALA A CA 1
ATOM 964 C C . ALA A 1 121 ? 1.972 7.722 11.456 1.00 96.81 121 ALA A C 1
ATOM 966 O O . ALA A 1 121 ? 0.875 7.161 11.477 1.00 96.81 121 ALA A O 1
ATOM 967 N N . VAL A 1 122 ? 3.108 7.091 11.150 1.00 97.50 122 VAL A N 1
ATOM 968 C CA . VAL A 1 122 ? 3.159 5.699 10.684 1.00 97.50 122 VAL A CA 1
ATOM 969 C C . VAL A 1 122 ? 3.936 4.812 11.651 1.00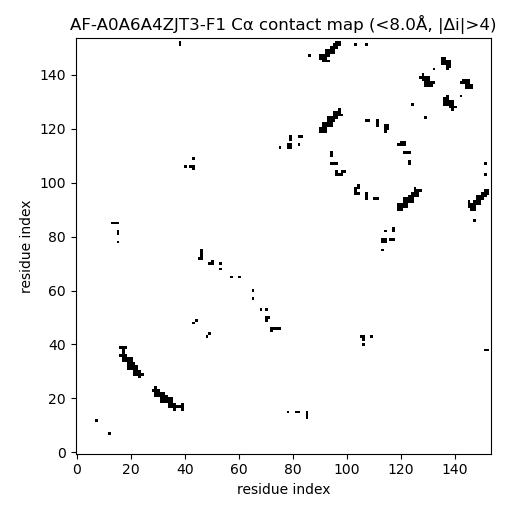 97.50 122 VAL A C 1
ATOM 971 O O . VAL A 1 122 ? 4.986 5.200 12.160 1.00 97.50 122 VAL A O 1
ATOM 974 N N . THR A 1 123 ? 3.447 3.592 11.851 1.00 96.00 123 THR A N 1
ATOM 975 C CA . THR A 1 123 ? 4.160 2.505 12.527 1.00 96.00 123 THR A CA 1
ATOM 976 C C . THR A 1 123 ? 4.212 1.292 11.608 1.00 96.00 123 THR A C 1
ATOM 978 O O . THR A 1 123 ? 3.189 0.910 11.046 1.00 96.00 123 THR A O 1
ATOM 981 N N . LEU A 1 124 ? 5.387 0.682 11.462 1.00 95.69 124 LEU A N 1
ATOM 982 C CA . LEU A 1 124 ? 5.530 -0.632 10.835 1.00 95.69 124 LEU A CA 1
ATOM 983 C C . LEU A 1 124 ? 5.386 -1.711 11.908 1.00 95.69 124 LEU A C 1
ATOM 985 O O . LEU A 1 124 ? 5.986 -1.588 12.975 1.00 95.69 124 LEU A O 1
ATOM 989 N N . ALA A 1 125 ? 4.603 -2.745 11.623 1.00 94.38 125 ALA A N 1
ATOM 990 C CA . ALA A 1 125 ? 4.438 -3.890 12.510 1.00 94.38 125 ALA A CA 1
ATOM 991 C C . ALA A 1 125 ? 4.351 -5.192 11.710 1.00 94.38 125 ALA A C 1
ATOM 993 O O . ALA A 1 125 ? 3.914 -5.204 10.559 1.00 94.38 125 ALA A O 1
ATOM 994 N N . GLY A 1 126 ? 4.748 -6.296 12.333 1.00 93.94 126 GLY A N 1
ATOM 995 C CA . GLY A 1 126 ? 4.416 -7.624 11.831 1.00 93.94 126 GLY A CA 1
ATOM 996 C C . GLY A 1 126 ? 2.923 -7.926 12.009 1.00 93.94 126 GLY A C 1
ATOM 997 O O . GLY A 1 126 ? 2.277 -7.425 12.928 1.00 93.94 126 GLY A O 1
ATOM 998 N N . MET A 1 127 ? 2.341 -8.766 11.157 1.00 93.25 127 MET A N 1
ATOM 999 C CA . MET A 1 127 ? 0.971 -9.255 11.375 1.00 93.25 127 MET A CA 1
ATOM 1000 C C . MET A 1 127 ? 0.849 -10.074 12.674 1.00 93.25 127 MET A C 1
ATOM 1002 O O . MET A 1 127 ? -0.191 -10.036 13.325 1.00 93.25 127 MET A O 1
ATOM 1006 N N . ASP A 1 128 ? 1.922 -10.752 13.091 1.00 93.88 128 ASP A N 1
ATOM 1007 C CA . ASP A 1 128 ? 2.059 -11.483 14.363 1.00 93.88 128 ASP A CA 1
ATOM 1008 C C . ASP A 1 128 ? 2.097 -10.569 15.603 1.00 93.88 128 ASP A C 1
ATOM 1010 O O . ASP A 1 128 ? 1.924 -11.013 16.739 1.00 93.88 128 ASP A O 1
ATOM 1014 N N . GLN A 1 129 ? 2.285 -9.271 15.382 1.00 95.56 129 GLN A N 1
ATOM 1015 C CA . GLN A 1 129 ? 2.301 -8.232 16.402 1.00 95.56 129 GLN A CA 1
ATOM 1016 C C . GLN A 1 129 ? 0.940 -7.557 16.605 1.00 95.56 129 GLN A C 1
ATOM 1018 O O . GLN A 1 129 ? 0.796 -6.693 17.475 1.00 95.56 129 GLN A O 1
ATOM 1023 N N . LEU A 1 130 ? -0.069 -7.952 15.825 1.00 95.75 130 LEU A N 1
ATOM 1024 C CA . LEU A 1 130 ? -1.427 -7.431 15.898 1.00 95.75 130 LEU A CA 1
ATOM 1025 C C . LEU A 1 130 ? -2.403 -8.510 16.371 1.00 95.75 130 LEU A C 1
ATOM 1027 O O . LEU A 1 130 ? -2.275 -9.693 16.068 1.00 95.75 130 LEU A O 1
ATOM 1031 N N . SER A 1 131 ? -3.428 -8.092 17.105 1.00 95.62 131 SER A N 1
ATOM 1032 C CA . SER A 1 131 ? -4.533 -8.949 17.529 1.00 95.62 131 SER A CA 1
ATOM 1033 C C . SER A 1 131 ? -5.854 -8.179 17.532 1.00 95.62 131 SER A C 1
ATOM 1035 O O . SER A 1 131 ? -5.893 -6.976 17.262 1.00 95.62 131 SER A O 1
ATOM 1037 N N . VAL A 1 132 ? -6.960 -8.873 17.810 1.00 94.62 132 VAL A N 1
ATOM 1038 C CA . VAL A 1 132 ? -8.286 -8.257 17.925 1.00 94.62 132 VAL A CA 1
ATOM 1039 C C . VAL A 1 132 ? -8.788 -8.385 19.357 1.00 94.62 132 VAL A C 1
ATOM 1041 O O . VAL A 1 132 ? -9.033 -9.490 19.835 1.00 94.62 132 VAL A O 1
ATOM 1044 N N . ALA A 1 133 ? -9.024 -7.248 20.010 1.00 95.00 133 ALA A N 1
ATOM 1045 C CA . ALA A 1 133 ? -9.605 -7.163 21.346 1.00 95.00 133 ALA A CA 1
ATOM 1046 C C . ALA A 1 133 ? -10.853 -6.271 21.314 1.00 95.00 133 ALA A C 1
ATOM 1048 O O . ALA A 1 133 ? -10.813 -5.139 20.831 1.00 95.00 133 ALA A O 1
ATOM 1049 N N . ASN A 1 134 ? -11.991 -6.778 21.804 1.00 92.00 134 ASN A N 1
ATOM 1050 C CA . ASN A 1 134 ? -13.273 -6.052 21.835 1.00 92.00 134 ASN A CA 1
ATOM 1051 C C . ASN A 1 134 ? -13.676 -5.440 20.474 1.00 92.00 134 ASN A C 1
ATOM 1053 O O . ASN A 1 134 ? -14.193 -4.324 20.403 1.00 92.00 134 ASN A O 1
ATOM 1057 N N . GLY A 1 135 ? -13.406 -6.162 19.380 1.00 88.56 135 GLY A N 1
ATOM 1058 C CA . GLY A 1 135 ? -13.719 -5.721 18.017 1.00 88.56 135 GLY A CA 1
ATOM 1059 C C . GLY A 1 135 ? -12.808 -4.618 17.466 1.00 88.56 135 GLY A C 1
ATOM 1060 O O . GLY A 1 135 ? -13.130 -4.047 16.426 1.00 88.56 135 GLY A O 1
ATOM 1061 N N . LYS A 1 136 ? -11.692 -4.312 18.135 1.00 92.50 136 LYS A N 1
ATOM 1062 C CA . LYS A 1 136 ? -10.675 -3.354 17.685 1.00 92.50 136 LYS A CA 1
ATOM 1063 C C . LYS A 1 136 ? -9.352 -4.064 17.441 1.00 92.50 136 LYS A C 1
ATOM 1065 O O . LYS A 1 136 ? -9.036 -5.022 18.142 1.00 92.50 136 LYS A O 1
ATOM 1070 N N . VAL A 1 137 ? -8.585 -3.576 16.470 1.00 95.00 137 VAL A N 1
ATOM 1071 C CA . VAL A 1 137 ? -7.199 -4.017 16.285 1.00 95.00 137 VAL A CA 1
ATOM 1072 C C . VAL A 1 137 ? -6.343 -3.380 17.373 1.00 95.00 137 VAL A C 1
ATOM 1074 O O . VAL A 1 137 ? -6.471 -2.183 17.645 1.00 95.00 137 VAL A O 1
ATOM 1077 N N . VAL A 1 138 ? -5.501 -4.188 18.006 1.00 96.69 138 VAL A N 1
ATOM 1078 C CA . VAL A 1 138 ? -4.564 -3.769 19.049 1.00 96.69 138 VAL A CA 1
ATOM 1079 C C . VAL A 1 138 ? -3.213 -4.448 18.842 1.00 96.69 138 VAL A C 1
ATOM 1081 O O . VAL A 1 138 ? -3.135 -5.508 18.220 1.00 96.69 138 VAL A O 1
ATOM 1084 N N . THR A 1 139 ? -2.151 -3.859 19.372 1.00 95.56 139 THR A N 1
ATOM 1085 C CA . THR A 1 139 ? -0.828 -4.493 19.480 1.00 95.56 139 THR A CA 1
ATOM 1086 C C . THR A 1 139 ? -0.850 -5.645 20.488 1.00 95.56 139 THR A C 1
ATOM 1088 O O . THR A 1 139 ? -1.597 -5.623 21.467 1.00 95.56 139 THR A O 1
ATOM 1091 N N . THR A 1 140 ? -0.022 -6.667 20.278 1.00 95.38 140 THR A N 1
ATOM 1092 C CA . THR A 1 140 ? 0.011 -7.859 21.147 1.00 95.38 140 THR A CA 1
ATOM 1093 C C . THR A 1 140 ? 0.751 -7.647 22.467 1.00 95.38 140 THR A C 1
ATOM 1095 O O . THR A 1 140 ? 0.443 -8.325 23.445 1.00 95.38 140 THR A O 1
ATOM 1098 N N . TRP A 1 141 ? 1.710 -6.718 22.527 1.00 92.12 141 TRP A N 1
ATOM 1099 C CA . TRP A 1 141 ? 2.569 -6.524 23.705 1.00 92.12 141 TRP A CA 1
ATOM 1100 C C . TRP A 1 141 ? 1.960 -5.638 24.800 1.00 92.12 141 TRP A C 1
ATOM 1102 O O . TRP A 1 141 ? 2.320 -5.792 25.964 1.00 92.12 141 TRP A O 1
ATOM 1112 N N . ASP A 1 142 ? 1.055 -4.716 24.463 1.00 93.56 142 ASP A N 1
ATOM 1113 C CA . ASP A 1 142 ? 0.473 -3.763 25.425 1.00 93.56 142 ASP A CA 1
ATOM 1114 C C . ASP A 1 142 ? -1.009 -3.424 25.175 1.00 93.56 142 ASP A C 1
ATOM 1116 O O . ASP A 1 142 ? -1.577 -2.597 25.888 1.00 93.56 142 ASP A O 1
ATOM 1120 N N . ASN A 1 143 ? -1.665 -4.076 24.207 1.00 94.12 143 ASN A N 1
ATOM 1121 C CA . ASN A 1 143 ? -3.043 -3.789 23.792 1.00 94.12 143 ASN A CA 1
ATOM 1122 C C . ASN A 1 143 ? -3.285 -2.328 23.362 1.00 94.12 143 ASN A C 1
ATOM 1124 O O . ASN A 1 143 ? -4.422 -1.843 23.421 1.00 94.12 143 ASN A O 1
ATOM 1128 N N . THR A 1 144 ? -2.248 -1.621 22.906 1.00 94.31 144 THR A N 1
ATOM 1129 C CA . THR A 1 144 ? -2.387 -0.281 22.333 1.00 94.31 144 THR A CA 1
ATOM 1130 C C . THR A 1 144 ? -3.322 -0.331 21.118 1.00 94.31 144 THR A C 1
ATOM 1132 O O . THR A 1 144 ? -3.084 -1.101 20.183 1.00 94.31 144 THR A O 1
ATOM 1135 N N . PRO A 1 145 ? -4.402 0.478 21.091 1.00 95.12 145 PRO A N 1
ATOM 1136 C CA . PRO A 1 145 ? -5.321 0.514 19.961 1.00 95.12 145 PRO A CA 1
ATOM 1137 C C . PRO A 1 145 ? -4.654 0.968 18.666 1.00 95.12 145 PRO A C 1
ATOM 1139 O O . PRO A 1 145 ? -3.980 1.996 18.629 1.00 95.12 145 PRO A O 1
ATOM 1142 N N . VAL A 1 146 ? -4.943 0.250 17.583 1.00 95.94 146 VAL A N 1
ATOM 1143 C CA . VAL A 1 146 ? -4.503 0.586 16.230 1.00 95.94 146 VAL A CA 1
ATOM 1144 C C . VAL A 1 146 ? -5.705 1.123 15.446 1.00 95.94 146 VAL A C 1
ATOM 1146 O O . VAL A 1 146 ? -6.567 0.347 15.028 1.00 95.94 146 VAL A O 1
ATOM 1149 N N . PRO A 1 147 ? -5.828 2.454 15.279 1.00 93.38 147 PRO A N 1
ATOM 1150 C CA . PRO A 1 147 ? -7.039 3.064 14.731 1.00 93.38 147 PRO A CA 1
ATOM 1151 C C . PRO A 1 147 ? -7.198 2.840 13.224 1.00 93.38 147 PRO A C 1
ATOM 1153 O O . PRO A 1 147 ? -8.327 2.798 12.737 1.00 93.38 147 PRO A O 1
ATOM 1156 N N . CYS A 1 148 ? -6.096 2.707 12.484 1.00 95.50 148 CYS A N 1
ATOM 1157 C CA . CYS A 1 148 ? -6.083 2.425 11.052 1.00 95.50 148 CYS A CA 1
ATOM 1158 C C . CYS A 1 148 ? -4.964 1.438 10.726 1.00 95.50 148 CYS A C 1
ATOM 1160 O O . CYS A 1 148 ? -3.843 1.575 11.218 1.00 95.50 148 CYS A O 1
ATOM 1162 N N . VAL A 1 149 ? -5.278 0.466 9.871 1.00 94.81 149 VAL A N 1
ATOM 1163 C CA . VAL A 1 1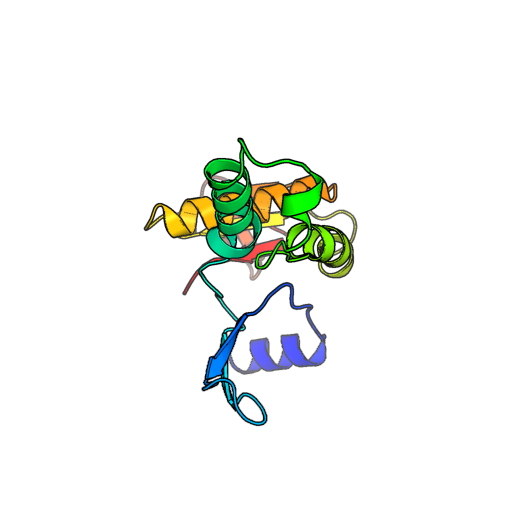49 ? -4.335 -0.547 9.393 1.00 94.81 149 VAL A CA 1
ATOM 1164 C C . VAL A 1 149 ? -4.346 -0.537 7.874 1.00 94.81 149 VAL A C 1
ATOM 1166 O O . VAL A 1 149 ? -5.406 -0.661 7.263 1.00 94.81 149 VAL A O 1
ATOM 1169 N N . TRP A 1 150 ? -3.167 -0.434 7.276 1.00 94.75 150 TRP A N 1
ATOM 1170 C CA . TRP A 1 150 ? -2.922 -0.917 5.925 1.00 94.75 150 TRP A CA 1
ATOM 1171 C C . TRP A 1 150 ? -2.229 -2.274 6.049 1.00 94.75 150 TRP A C 1
ATOM 1173 O O . TRP A 1 150 ? -1.299 -2.401 6.845 1.00 94.75 150 TRP A O 1
ATOM 1183 N N . LYS A 1 151 ? -2.691 -3.287 5.310 1.00 92.62 151 LYS A N 1
ATOM 1184 C CA . LYS A 1 151 ? -2.161 -4.654 5.404 1.00 92.62 151 LYS A CA 1
ATOM 1185 C C . LYS A 1 151 ? -1.662 -5.182 4.062 1.00 92.62 151 LYS A C 1
ATOM 1187 O O . LYS A 1 151 ? -2.338 -5.028 3.048 1.00 92.62 151 LYS A O 1
ATOM 1192 N N . LEU A 1 152 ? -0.552 -5.906 4.107 1.00 88.69 152 LEU A N 1
ATOM 1193 C CA . LEU A 1 152 ? -0.057 -6.774 3.046 1.00 88.69 152 LEU A CA 1
ATOM 1194 C C . LEU A 1 152 ? -0.167 -8.225 3.542 1.00 88.69 152 LEU A C 1
ATOM 1196 O O . LEU A 1 152 ? 0.756 -8.759 4.137 1.00 88.69 152 LEU A O 1
ATOM 1200 N N . TYR A 1 153 ? -1.368 -8.799 3.428 1.00 73.44 153 TYR A N 1
ATOM 1201 C CA . TYR A 1 153 ? -1.731 -10.153 3.886 1.00 73.44 153 TYR A CA 1
ATOM 1202 C C . TYR A 1 153 ? -2.992 -10.598 3.128 1.00 73.44 153 TYR A C 1
ATOM 1204 O O . TYR A 1 153 ? -3.892 -9.769 2.921 1.00 73.44 153 TYR A O 1
ATOM 1212 N N . PRO A 1 154 ? -3.062 -11.855 2.681 1.00 54.38 154 PRO A N 1
ATOM 1213 C CA . PRO A 1 154 ? -3.767 -12.888 3.450 1.00 54.38 154 PRO A CA 1
ATOM 1214 C C . PRO A 1 154 ? -2.856 -13.997 3.989 1.00 54.38 154 PRO A C 1
ATOM 1216 O O . PRO A 1 154 ? -1.654 -14.010 3.653 1.00 54.38 154 PRO A O 1
#

Foldseek 3Di:
DVVVVVVCVVVVQDFQDKDWDWDDPPDDDIHTDDIGRQADFPLCCLPPVLVVVLCVVCVPPDPVVVPPSVSDDCSLVSNLVRLVVNDDPPAAEEEEEQPPDPSRVVVSVVNQVSNVVSVHHYDYDYPVQWDADPNFIAGPPPRHTHPHYDYNDD

pLDDT: mean 90.69, std 9.54, range [54.38, 98.06]

Radius of gyration: 18.75 Å; Cα contacts (8 Å, |Δi|>4): 182; chains: 1; bounding box: 49×29×58 Å

Mean predicted aligned error: 5.09 Å

InterPro domains:
  IPR005494 Glutathionylspermidine synthase, pre-ATP-grasp-like domain [PF03738] (3-154)
  IPR016185 Pre-ATP-grasp domain superfamily [SSF52440] (94-154)

Nearest PDB structures (foldseek):
  7uk7-assembly1_A  TM=8.693E-01  e=1.221E-08  Escherichia coli K-12
  7uka-assembly1_A  TM=8.435E-01  e=1.075E-08  Escherichia coli K-12
  7uk8-assembly1_A  TM=8.413E-01  e=4.107E-08  Escherichia coli K-12
  5v56-assembly1_B  TM=6.564E-01  e=7.032E+00  Homo sapiens